Protein AF-A0AAV7HCJ6-F1 (afdb_monomer_lite)

Radius of gyration: 14.82 Å; chains: 1; bounding box: 31×27×45 Å

Secondary structure (DSSP, 8-state):
-PPPPTT-BTTBPPTT-----HHHHHTT--SSPPHHHHHHHHHTT--GGG--HHHHHHHHHHHHHHHHTT----HHHHHHHHHHT---

Structure (mmCIF, N/CA/C/O backbone):
data_AF-A0AAV7HCJ6-F1
#
_entry.id   AF-A0AAV7HCJ6-F1
#
loop_
_atom_site.group_PDB
_atom_site.id
_atom_site.type_symbol
_atom_site.label_atom_id
_atom_site.label_alt_id
_atom_site.label_comp_id
_atom_site.label_asym_id
_atom_site.label_entity_id
_atom_site.label_seq_id
_atom_site.pdbx_PDB_ins_code
_atom_site.Cartn_x
_atom_site.Cartn_y
_atom_site.Cartn_z
_atom_site.occupancy
_atom_site.B_iso_or_equiv
_atom_site.auth_seq_id
_atom_site.auth_comp_id
_atom_site.auth_asym_id
_atom_site.auth_atom_id
_atom_site.pdbx_PDB_model_num
ATOM 1 N N . MET A 1 1 ? 3.347 4.392 -22.200 1.00 61.50 1 MET A N 1
ATOM 2 C CA . MET A 1 1 ? 3.627 3.470 -21.075 1.00 61.50 1 MET A CA 1
ATOM 3 C C . MET A 1 1 ? 5.038 2.921 -21.263 1.00 61.50 1 MET A C 1
ATOM 5 O O . MET A 1 1 ? 5.299 2.355 -22.316 1.00 61.50 1 MET A O 1
ATOM 9 N N . LYS A 1 2 ? 5.979 3.172 -20.342 1.00 71.06 2 LYS A N 1
ATOM 10 C CA . LYS A 1 2 ? 7.367 2.689 -20.476 1.00 71.06 2 LYS A CA 1
ATOM 11 C C . LYS A 1 2 ? 7.437 1.234 -20.008 1.00 71.06 2 LYS A C 1
ATOM 13 O O . LYS A 1 2 ? 7.092 0.956 -18.864 1.00 71.06 2 LYS A O 1
ATOM 18 N N . VAL A 1 3 ? 7.860 0.318 -20.877 1.00 76.19 3 VAL A N 1
ATOM 19 C CA . VAL A 1 3 ? 8.017 -1.099 -20.515 1.00 76.19 3 VAL A CA 1
ATOM 20 C C . VAL A 1 3 ? 9.217 -1.242 -19.562 1.00 76.19 3 VAL A C 1
ATOM 22 O O . VAL A 1 3 ? 10.290 -0.717 -19.874 1.00 76.19 3 VAL A O 1
ATOM 25 N N . PRO A 1 4 ? 9.071 -1.900 -18.396 1.00 75.38 4 PRO A N 1
ATOM 26 C CA . PRO A 1 4 ? 10.188 -2.125 -17.483 1.00 75.38 4 PRO A CA 1
ATOM 27 C C . PRO A 1 4 ? 11.303 -2.962 -18.126 1.00 75.38 4 PRO A C 1
ATOM 29 O O . PRO A 1 4 ? 11.036 -3.934 -18.829 1.00 75.38 4 PRO A O 1
ATOM 32 N N . ALA A 1 5 ? 12.562 -2.618 -17.847 1.00 83.81 5 ALA A N 1
ATOM 33 C CA . ALA A 1 5 ? 13.704 -3.441 -18.231 1.00 83.81 5 ALA A CA 1
ATOM 34 C C . ALA A 1 5 ? 13.771 -4.713 -17.370 1.00 83.81 5 ALA A C 1
ATOM 36 O O . ALA A 1 5 ? 13.309 -4.721 -16.230 1.00 83.81 5 ALA A O 1
ATOM 37 N N . ARG A 1 6 ? 14.428 -5.770 -17.868 1.00 83.88 6 ARG A N 1
ATOM 38 C CA . ARG A 1 6 ? 14.636 -7.033 -17.123 1.00 83.88 6 ARG A CA 1
ATOM 39 C C . ARG A 1 6 ? 15.330 -6.856 -15.766 1.00 83.88 6 ARG A C 1
ATOM 41 O O . A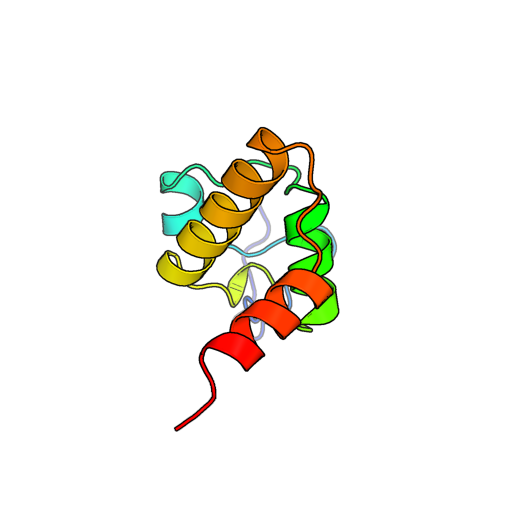RG A 1 6 ? 15.152 -7.671 -14.863 1.00 83.88 6 ARG A O 1
ATOM 48 N N . THR A 1 7 ? 16.149 -5.820 -15.634 1.00 85.19 7 THR A N 1
ATOM 49 C CA . THR A 1 7 ? 16.868 -5.486 -14.401 1.00 85.19 7 THR A CA 1
ATOM 50 C C . THR A 1 7 ? 15.993 -4.764 -13.382 1.00 85.19 7 THR A C 1
ATOM 52 O O . THR A 1 7 ? 16.325 -4.767 -12.197 1.00 85.19 7 THR A O 1
ATOM 55 N N . ASN A 1 8 ? 14.859 -4.195 -13.802 1.00 83.25 8 ASN A N 1
ATOM 56 C CA . ASN A 1 8 ? 13.951 -3.517 -12.891 1.00 83.25 8 ASN A CA 1
ATOM 57 C C . ASN A 1 8 ? 13.330 -4.529 -11.928 1.00 83.25 8 ASN A C 1
ATOM 59 O O . ASN A 1 8 ? 12.984 -5.658 -12.286 1.00 83.25 8 ASN A O 1
ATOM 63 N N . ARG A 1 9 ? 13.193 -4.114 -10.673 1.00 84.06 9 ARG A N 1
ATOM 64 C CA . ARG A 1 9 ? 12.567 -4.909 -9.619 1.00 84.06 9 ARG A CA 1
ATOM 65 C C . ARG A 1 9 ? 11.289 -4.213 -9.194 1.00 84.06 9 ARG A C 1
ATOM 67 O O . ARG A 1 9 ? 11.272 -2.996 -9.078 1.00 84.06 9 ARG A O 1
ATOM 74 N N . ALA A 1 10 ? 10.250 -4.985 -8.892 1.00 84.75 10 ALA A N 1
ATOM 75 C CA . ALA A 1 10 ? 8.976 -4.441 -8.422 1.00 84.75 10 ALA A CA 1
ATOM 76 C C . ALA A 1 10 ? 9.150 -3.520 -7.197 1.00 84.75 10 ALA A C 1
ATOM 78 O O . ALA A 1 10 ? 8.549 -2.448 -7.152 1.00 84.75 10 ALA A O 1
ATOM 79 N N . ARG A 1 11 ? 10.058 -3.892 -6.277 1.00 85.12 11 ARG A N 1
ATOM 80 C CA . ARG A 1 11 ? 10.402 -3.103 -5.080 1.00 85.12 11 ARG A CA 1
ATOM 81 C C . ARG A 1 11 ? 11.141 -1.790 -5.359 1.00 85.12 11 ARG A C 1
ATOM 83 O O . ARG A 1 11 ? 11.235 -0.956 -4.470 1.00 85.12 11 ARG A O 1
ATOM 90 N N . PHE A 1 12 ? 11.670 -1.617 -6.570 1.00 87.19 12 PHE A N 1
ATOM 91 C CA . PHE A 1 12 ? 12.382 -0.421 -7.018 1.00 87.19 12 PHE A CA 1
ATOM 92 C C . PHE A 1 12 ? 11.787 0.047 -8.353 1.00 87.19 12 PHE A C 1
ATOM 94 O O . PHE A 1 12 ? 12.394 -0.167 -9.411 1.00 87.19 12 PHE A O 1
ATOM 101 N N . PRO A 1 13 ? 10.567 0.615 -8.335 1.00 85.44 13 PRO A N 1
ATOM 102 C CA . PRO A 1 13 ? 9.956 1.126 -9.551 1.00 85.44 13 PRO A CA 1
ATOM 103 C C . PRO A 1 13 ? 10.788 2.285 -10.128 1.00 85.44 13 PRO A C 1
ATOM 105 O O . PRO A 1 13 ? 11.484 2.981 -9.385 1.00 85.44 13 PRO A O 1
ATOM 108 N N . PRO A 1 14 ? 10.718 2.531 -11.448 1.00 84.81 14 PRO A N 1
ATOM 109 C CA . PRO A 1 14 ? 11.307 3.726 -12.042 1.00 84.81 14 PRO A CA 1
ATOM 110 C C . PRO A 1 14 ? 10.759 5.017 -11.401 1.00 84.81 14 PRO A C 1
ATOM 112 O O . PRO A 1 14 ? 9.628 5.015 -10.909 1.00 84.81 14 PRO A O 1
ATOM 115 N N . PRO A 1 15 ? 11.498 6.141 -11.461 1.00 83.56 15 PRO A N 1
ATOM 116 C CA . PRO A 1 15 ? 11.036 7.415 -10.910 1.00 83.56 15 PRO A CA 1
ATOM 117 C C . PRO A 1 15 ? 9.652 7.816 -11.438 1.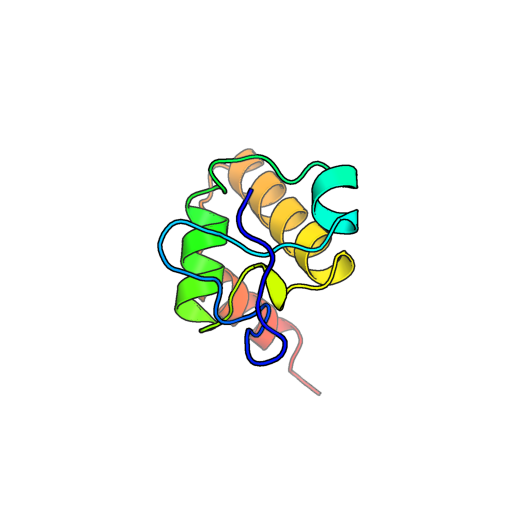00 83.56 15 PRO A C 1
ATOM 119 O O . PRO A 1 15 ? 9.417 7.783 -12.646 1.00 83.56 15 PRO A O 1
ATOM 122 N N . GLY A 1 16 ? 8.745 8.185 -10.529 1.00 84.38 16 GLY A N 1
ATOM 123 C CA . GLY A 1 16 ? 7.360 8.561 -10.848 1.00 84.38 16 GLY A CA 1
ATOM 124 C C . GLY A 1 16 ? 6.384 7.388 -11.008 1.00 84.38 16 GLY A C 1
ATOM 125 O O . GLY A 1 16 ? 5.219 7.615 -11.322 1.00 84.38 16 GLY A O 1
ATOM 126 N N . TYR A 1 17 ? 6.828 6.148 -10.788 1.00 84.75 17 TYR A N 1
ATOM 127 C CA . TYR A 1 17 ? 5.986 4.954 -10.867 1.00 84.75 17 TYR A CA 1
ATOM 128 C C . TYR A 1 17 ? 5.870 4.258 -9.509 1.00 84.75 17 TYR A C 1
ATOM 130 O O . TYR A 1 17 ? 6.746 4.359 -8.653 1.00 84.75 17 TYR A O 1
ATOM 138 N N . VAL A 1 18 ? 4.795 3.488 -9.345 1.00 86.00 18 VAL A N 1
ATOM 139 C CA . VAL A 1 18 ? 4.587 2.564 -8.227 1.00 86.00 18 VAL A CA 1
ATOM 140 C C . VAL A 1 18 ? 4.305 1.172 -8.783 1.00 86.00 18 VAL A C 1
ATOM 142 O O . VAL A 1 18 ? 3.661 1.038 -9.824 1.00 86.00 18 VAL A O 1
ATOM 145 N N . THR A 1 19 ? 4.774 0.134 -8.093 1.00 88.62 19 THR A N 1
ATOM 146 C CA . THR A 1 19 ? 4.441 -1.255 -8.432 1.00 88.62 19 THR A CA 1
ATOM 147 C C . THR A 1 19 ? 3.521 -1.830 -7.365 1.00 88.62 19 THR A C 1
ATOM 149 O O . THR A 1 19 ? 3.790 -1.689 -6.172 1.00 88.62 19 THR A O 1
ATOM 152 N N . VAL A 1 20 ? 2.454 -2.504 -7.790 1.00 88.50 20 VAL A N 1
ATOM 153 C CA . 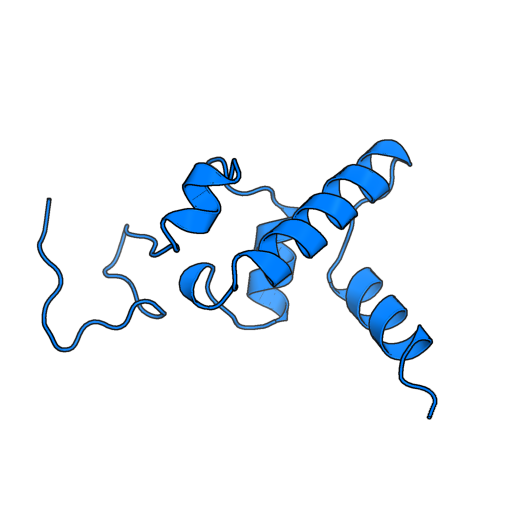VAL A 1 20 ? 1.489 -3.188 -6.919 1.00 88.50 20 VAL A CA 1
ATOM 154 C C . VAL A 1 20 ? 1.060 -4.505 -7.559 1.00 88.50 20 VAL A C 1
ATOM 156 O O . VAL A 1 20 ? 1.128 -4.649 -8.780 1.00 88.50 20 VAL A O 1
ATOM 159 N N . TYR A 1 21 ? 0.597 -5.460 -6.752 1.00 86.81 21 TYR A N 1
ATOM 160 C CA . TYR A 1 21 ? -0.060 -6.650 -7.288 1.00 86.81 21 TYR A CA 1
ATOM 161 C C . TYR A 1 21 ? -1.447 -6.305 -7.827 1.00 86.81 21 TYR A C 1
ATOM 163 O O . TYR A 1 21 ? -2.207 -5.574 -7.190 1.00 86.81 21 TYR A O 1
ATOM 171 N N . GLU A 1 22 ? -1.812 -6.895 -8.965 1.00 87.56 22 GLU A N 1
ATOM 172 C CA . GLU A 1 22 ? -3.144 -6.731 -9.555 1.00 87.56 22 GLU A CA 1
ATOM 173 C C . GLU A 1 22 ? -4.257 -7.173 -8.592 1.00 87.56 22 GLU A C 1
ATOM 175 O O . GLU A 1 22 ? -5.298 -6.525 -8.499 1.00 87.56 22 GLU A O 1
ATOM 180 N N . SER A 1 23 ? -4.018 -8.22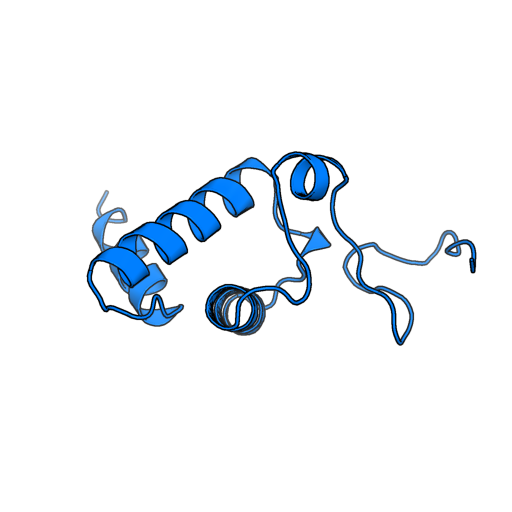7 -7.806 1.00 87.31 23 SER A N 1
ATOM 181 C CA . SER A 1 23 ? -4.943 -8.682 -6.763 1.00 87.31 23 SER A CA 1
ATOM 182 C C . SER A 1 23 ? -5.289 -7.581 -5.764 1.00 87.31 23 SER A C 1
ATOM 184 O O . SER A 1 23 ? -6.435 -7.491 -5.340 1.00 87.31 23 SER A O 1
ATOM 186 N N . ASN A 1 24 ? -4.332 -6.711 -5.422 1.00 84.69 24 ASN A N 1
ATOM 187 C CA . ASN A 1 24 ? -4.561 -5.621 -4.475 1.00 84.69 24 ASN A CA 1
ATOM 188 C C . ASN A 1 24 ? -5.487 -4.563 -5.093 1.00 84.69 24 ASN A C 1
ATOM 190 O O . ASN A 1 24 ? -6.359 -4.043 -4.405 1.00 84.69 24 ASN A O 1
ATOM 194 N N . LEU A 1 25 ? -5.357 -4.296 -6.399 1.00 86.38 25 LEU A N 1
ATOM 195 C CA . LEU A 1 25 ? -6.266 -3.407 -7.133 1.00 86.38 25 LEU A CA 1
ATOM 196 C C . LEU A 1 25 ? -7.683 -3.980 -7.184 1.00 86.38 25 LEU A C 1
ATOM 198 O O . LEU A 1 25 ? -8.643 -3.283 -6.864 1.00 86.38 25 LEU A O 1
ATOM 202 N N . ARG A 1 26 ? -7.812 -5.265 -7.539 1.00 86.62 26 ARG A N 1
ATOM 203 C CA . ARG A 1 26 ? -9.108 -5.965 -7.584 1.00 86.62 26 ARG A CA 1
ATOM 204 C C . ARG A 1 26 ? -9.776 -6.032 -6.211 1.00 86.62 26 ARG A C 1
ATOM 206 O O . ARG A 1 26 ? -10.994 -5.972 -6.123 1.00 86.62 26 ARG A O 1
ATOM 213 N N . ALA A 1 27 ? -8.977 -6.095 -5.153 1.00 79.38 27 ALA A N 1
ATOM 214 C CA . ALA A 1 27 ? -9.429 -6.043 -3.771 1.00 79.38 27 ALA A CA 1
ATOM 215 C C . ALA A 1 27 ? -9.817 -4.642 -3.276 1.00 79.38 27 ALA A C 1
ATOM 217 O O . ALA A 1 27 ? -10.187 -4.486 -2.115 1.00 79.38 27 ALA A O 1
ATOM 218 N N . GLY A 1 28 ? -9.724 -3.619 -4.127 1.00 80.00 28 GLY A N 1
ATOM 219 C CA . GLY A 1 28 ? -10.161 -2.271 -3.794 1.00 80.00 28 GLY A CA 1
ATOM 220 C C . GLY A 1 28 ? -9.071 -1.353 -3.251 1.00 80.00 28 GLY A C 1
ATOM 221 O O . GLY A 1 28 ? -9.420 -0.315 -2.694 1.00 80.00 28 GLY A O 1
ATOM 222 N N . LEU A 1 29 ? -7.778 -1.660 -3.434 1.00 84.25 29 LEU A N 1
ATOM 223 C CA . LEU A 1 29 ? -6.714 -0.672 -3.219 1.00 84.25 29 LEU A CA 1
ATOM 224 C C . LEU A 1 29 ? -7.012 0.589 -4.042 1.00 84.25 29 LEU A C 1
ATOM 226 O O . LEU A 1 29 ? -7.118 0.535 -5.269 1.00 84.25 29 LEU A O 1
ATOM 230 N N . ARG A 1 30 ? -7.141 1.728 -3.358 1.00 84.44 30 ARG A N 1
ATOM 231 C CA . ARG A 1 30 ? -7.378 3.039 -3.971 1.00 84.44 30 ARG A CA 1
ATOM 232 C C . ARG A 1 30 ? -6.131 3.912 -3.901 1.00 84.44 30 ARG A C 1
ATOM 234 O O . ARG A 1 30 ? -5.274 3.720 -3.042 1.00 84.44 30 ARG A O 1
ATOM 241 N N . PHE A 1 31 ? -6.057 4.863 -4.829 1.00 85.62 31 PHE A N 1
ATOM 242 C CA . PHE A 1 31 ? -5.005 5.870 -4.892 1.00 85.62 31 PHE A CA 1
ATOM 243 C C . PHE A 1 31 ? -5.598 7.274 -4.689 1.00 85.62 31 PHE A C 1
ATOM 245 O O . PHE A 1 31 ? -6.677 7.537 -5.227 1.00 85.62 31 PHE A O 1
ATOM 252 N N . PRO A 1 32 ? -4.895 8.174 -3.977 1.00 87.44 32 PRO A N 1
ATOM 253 C CA . PRO A 1 32 ? -3.655 7.905 -3.239 1.00 87.44 32 PRO A CA 1
ATOM 254 C C . PRO A 1 32 ? -3.887 6.917 -2.073 1.00 87.44 32 PRO A C 1
ATOM 256 O O . PRO A 1 32 ? -5.013 6.827 -1.579 1.00 87.44 32 PRO A O 1
ATOM 259 N N . PRO A 1 33 ? -2.869 6.132 -1.661 1.00 87.06 33 PRO A N 1
ATOM 260 C CA . PRO A 1 33 ? -2.990 5.263 -0.493 1.00 87.06 33 PRO A CA 1
ATOM 261 C C . PRO A 1 33 ? -3.296 6.092 0.760 1.00 87.06 33 PRO A C 1
ATOM 263 O O . PRO A 1 33 ? -2.966 7.280 0.810 1.00 87.06 33 PRO A O 1
ATOM 266 N N . SER A 1 34 ? -3.914 5.483 1.774 1.00 88.19 34 SER A N 1
ATOM 267 C CA . SER A 1 34 ? -4.191 6.214 3.012 1.00 88.19 34 SER A CA 1
ATOM 268 C C . SER A 1 34 ? -2.882 6.599 3.725 1.00 88.19 34 SER A C 1
ATOM 270 O O . SER A 1 34 ? -1.904 5.850 3.625 1.00 88.19 34 SER A O 1
ATOM 272 N N . PRO A 1 35 ? -2.839 7.736 4.445 1.00 90.56 35 PRO A N 1
ATOM 273 C CA . PRO A 1 35 ? -1.650 8.152 5.191 1.00 90.56 35 PRO A CA 1
ATOM 274 C C . PRO A 1 35 ? -1.142 7.072 6.151 1.00 90.56 35 PRO A C 1
ATOM 276 O O . PRO A 1 35 ? 0.050 6.801 6.194 1.00 90.56 35 PRO A O 1
ATOM 279 N N . GLU A 1 36 ? -2.053 6.370 6.826 1.00 90.81 36 GLU A N 1
ATOM 280 C CA . GLU A 1 36 ? -1.727 5.295 7.768 1.00 90.81 36 GLU A CA 1
ATOM 281 C C . GLU A 1 36 ? -1.004 4.139 7.072 1.00 90.81 36 GLU A C 1
ATOM 283 O O . GLU A 1 36 ? -0.001 3.629 7.565 1.00 90.81 36 GLU A O 1
ATOM 288 N N . LEU A 1 37 ? -1.477 3.743 5.886 1.00 89.00 37 LEU A N 1
ATOM 289 C CA . LEU A 1 37 ? -0.824 2.709 5.094 1.00 89.00 37 LEU A CA 1
ATOM 290 C C . LEU A 1 37 ? 0.573 3.159 4.643 1.00 89.00 37 LEU A C 1
ATOM 292 O O . LEU A 1 37 ? 1.502 2.356 4.665 1.00 89.00 37 LEU A O 1
ATOM 296 N N . ILE A 1 38 ? 0.733 4.423 4.243 1.00 89.94 38 ILE A N 1
ATOM 297 C CA . ILE A 1 38 ? 2.036 4.983 3.855 1.00 89.94 38 ILE A CA 1
ATOM 298 C C . ILE A 1 38 ? 3.005 4.947 5.041 1.00 89.94 38 ILE A C 1
ATOM 300 O O . ILE A 1 38 ? 4.124 4.458 4.884 1.00 89.94 38 ILE A O 1
ATOM 304 N N . ASP A 1 39 ? 2.568 5.381 6.221 1.00 90.12 39 ASP A N 1
ATOM 305 C CA . ASP A 1 39 ? 3.384 5.383 7.438 1.00 90.12 39 ASP A CA 1
ATOM 306 C C . ASP A 1 39 ? 3.833 3.970 7.822 1.00 90.12 39 ASP A C 1
ATOM 308 O O . ASP A 1 39 ? 5.007 3.741 8.115 1.00 90.12 39 ASP A O 1
ATOM 312 N N . ILE A 1 40 ? 2.925 2.992 7.747 1.00 87.94 40 ILE A N 1
ATOM 313 C CA . ILE A 1 40 ? 3.239 1.582 8.007 1.00 87.94 40 ILE A CA 1
ATOM 314 C C . ILE A 1 40 ? 4.301 1.070 7.030 1.00 87.94 40 ILE A C 1
ATOM 316 O O . ILE A 1 40 ? 5.271 0.438 7.445 1.00 87.94 40 ILE A O 1
ATOM 320 N N . LEU A 1 41 ? 4.153 1.355 5.735 1.00 88.00 41 LEU A N 1
ATOM 321 C CA . LEU A 1 41 ? 5.115 0.934 4.713 1.00 88.00 41 LEU A CA 1
ATOM 322 C C . LEU A 1 41 ? 6.501 1.551 4.938 1.00 88.00 41 LEU A C 1
ATOM 324 O O . LEU A 1 41 ? 7.507 0.845 4.828 1.00 88.00 41 LEU A O 1
ATOM 328 N N . ILE A 1 42 ? 6.551 2.842 5.283 1.00 89.12 42 ILE A N 1
ATOM 329 C CA . ILE A 1 42 ? 7.794 3.561 5.585 1.00 89.12 42 ILE A CA 1
ATOM 330 C C . ILE A 1 42 ? 8.484 2.939 6.799 1.00 89.12 42 ILE A C 1
ATOM 332 O O . ILE A 1 42 ? 9.663 2.599 6.717 1.00 89.12 42 ILE A O 1
ATOM 336 N N . ILE A 1 43 ? 7.756 2.740 7.899 1.00 86.69 43 ILE A N 1
ATOM 337 C CA . ILE A 1 43 ? 8.321 2.226 9.154 1.00 86.69 43 ILE A CA 1
ATOM 338 C C . ILE A 1 43 ? 8.783 0.774 9.002 1.00 86.69 43 ILE A C 1
ATOM 340 O O . ILE A 1 43 ? 9.842 0.406 9.503 1.00 86.69 43 ILE A O 1
ATOM 344 N N . CYS A 1 44 ? 8.041 -0.045 8.256 1.00 82.88 44 CYS A N 1
ATOM 345 C CA . CYS A 1 44 ? 8.455 -1.410 7.947 1.00 82.88 44 CYS A CA 1
ATOM 346 C C . CYS A 1 44 ? 9.577 -1.486 6.894 1.00 82.88 44 CYS A C 1
ATOM 348 O O . CYS A 1 44 ? 10.099 -2.574 6.655 1.00 82.88 44 CYS A O 1
ATOM 350 N N . GLY A 1 45 ? 9.945 -0.378 6.239 1.00 85.50 45 GLY A N 1
ATOM 351 C CA . GLY A 1 45 ? 10.973 -0.359 5.196 1.00 85.50 45 GLY A CA 1
ATOM 352 C C . GLY A 1 45 ? 10.598 -1.179 3.957 1.00 85.50 45 GLY A C 1
ATOM 353 O O . GLY A 1 45 ? 11.468 -1.758 3.302 1.00 85.50 45 GLY A O 1
ATOM 354 N N . VAL A 1 46 ? 9.304 -1.268 3.639 1.00 86.12 46 VAL A N 1
ATOM 355 C CA . VAL A 1 46 ? 8.788 -2.087 2.535 1.00 86.12 46 VAL A CA 1
ATOM 356 C C . VAL A 1 46 ? 7.979 -1.256 1.549 1.00 86.12 46 VAL A C 1
ATOM 358 O O . VAL A 1 46 ? 7.266 -0.323 1.896 1.00 86.12 46 VAL A O 1
ATOM 361 N N . SER A 1 47 ? 8.062 -1.628 0.277 1.00 88.31 47 SER A N 1
ATOM 362 C CA . SER A 1 47 ? 7.217 -1.063 -0.776 1.00 88.31 47 SER A CA 1
ATOM 363 C C . SER A 1 47 ? 5.855 -1.764 -0.840 1.00 88.31 47 SER A C 1
ATOM 365 O O . SER A 1 47 ? 5.734 -2.939 -0.489 1.00 88.31 47 SER A O 1
ATOM 367 N N . LEU A 1 48 ? 4.843 -1.097 -1.409 1.00 87.81 48 LEU A N 1
ATOM 368 C CA . LEU A 1 48 ? 3.532 -1.705 -1.706 1.00 87.81 48 LEU A CA 1
ATOM 369 C C . LEU A 1 48 ? 3.641 -3.023 -2.493 1.00 87.81 48 LEU A C 1
ATOM 371 O O . LEU A 1 48 ? 2.835 -3.932 -2.314 1.00 87.81 48 LEU A O 1
ATOM 375 N N . SER A 1 49 ? 4.652 -3.142 -3.354 1.00 88.12 49 SER A N 1
ATOM 376 C CA . SER A 1 49 ? 4.900 -4.343 -4.158 1.00 88.12 49 SER A CA 1
ATOM 377 C C . SER A 1 49 ? 5.344 -5.564 -3.347 1.00 88.12 49 SER A C 1
ATOM 379 O O . SER A 1 49 ? 5.324 -6.681 -3.856 1.00 88.12 49 SER A O 1
ATOM 381 N N . GLN A 1 50 ? 5.770 -5.364 -2.099 1.00 87.19 50 GLN A N 1
ATOM 382 C CA . GLN A 1 50 ? 6.182 -6.437 -1.193 1.00 87.19 50 GLN A CA 1
ATOM 383 C C . GLN A 1 50 ? 5.021 -6.933 -0.325 1.00 87.19 50 GLN A C 1
ATOM 385 O O . GLN A 1 50 ? 5.144 -7.977 0.311 1.00 87.19 50 GLN A O 1
ATOM 390 N N . PHE A 1 51 ? 3.886 -6.231 -0.324 1.00 84.25 51 PHE A N 1
ATOM 391 C CA . PHE A 1 51 ? 2.696 -6.641 0.405 1.00 84.25 51 PHE A CA 1
ATOM 392 C C . PHE A 1 51 ? 1.909 -7.687 -0.381 1.00 84.25 51 PHE A C 1
ATOM 394 O O . PHE A 1 51 ? 1.406 -7.424 -1.477 1.00 84.25 51 PHE A O 1
ATOM 401 N N . SER A 1 52 ? 1.761 -8.876 0.203 1.00 83.00 52 SER A N 1
ATOM 402 C CA . SER A 1 52 ? 0.814 -9.860 -0.316 1.00 83.00 52 SER A CA 1
ATOM 403 C C . SER A 1 52 ? -0.614 -9.329 -0.191 1.00 83.00 52 SER A C 1
ATOM 405 O O . SER A 1 52 ? -0.915 -8.530 0.697 1.00 83.00 52 SER A O 1
ATOM 407 N N . TYR A 1 53 ? -1.513 -9.821 -1.043 1.00 82.25 53 TYR A N 1
ATOM 408 C CA . TYR A 1 53 ? -2.942 -9.513 -0.942 1.00 82.25 53 TYR A CA 1
ATOM 409 C C . TYR A 1 53 ? -3.487 -9.746 0.473 1.00 82.25 53 TYR A C 1
ATOM 411 O O . TYR A 1 53 ? -4.146 -8.875 1.031 1.00 82.25 53 TYR A O 1
ATOM 419 N N . LYS A 1 54 ? -3.129 -10.876 1.096 1.00 85.06 54 LYS A N 1
ATOM 420 C CA . LYS A 1 54 ? -3.572 -11.213 2.453 1.00 85.06 54 LYS A CA 1
ATOM 421 C C . LYS A 1 54 ? -3.093 -10.189 3.486 1.00 85.06 54 LYS A C 1
ATOM 423 O O . LYS A 1 54 ? -3.894 -9.730 4.294 1.00 85.06 54 LYS A O 1
ATOM 428 N N . ALA A 1 55 ? -1.813 -9.812 3.444 1.00 83.88 55 ALA A N 1
ATOM 429 C CA . ALA A 1 55 ? -1.264 -8.803 4.350 1.00 83.88 55 ALA A CA 1
ATOM 430 C C . ALA A 1 55 ? -1.937 -7.438 4.141 1.00 83.88 55 ALA A C 1
ATOM 432 O O . ALA A 1 55 ? -2.280 -6.759 5.106 1.00 83.88 55 ALA A O 1
ATOM 433 N N . MET A 1 56 ? -2.187 -7.073 2.882 1.00 86.12 56 MET A N 1
ATOM 434 C CA . MET A 1 56 ? -2.839 -5.819 2.522 1.00 86.12 56 MET A CA 1
ATOM 435 C C . MET A 1 56 ? -4.267 -5.746 3.061 1.00 86.12 56 MET A C 1
ATOM 437 O O . MET A 1 56 ? -4.637 -4.754 3.681 1.00 86.12 56 MET A O 1
ATOM 441 N N . SER A 1 57 ? -5.060 -6.804 2.874 1.00 85.44 57 SER A N 1
ATOM 442 C CA . SER A 1 57 ? -6.432 -6.870 3.384 1.00 85.44 57 SER A CA 1
ATOM 443 C C . SER A 1 57 ? -6.492 -6.761 4.905 1.00 85.44 57 SER A C 1
ATOM 445 O O . SER A 1 57 ? -7.365 -6.069 5.419 1.00 85.44 57 SER A O 1
ATOM 447 N N . ILE A 1 58 ? -5.557 -7.393 5.624 1.00 87.25 58 ILE A N 1
ATOM 448 C CA . ILE A 1 58 ? -5.483 -7.300 7.089 1.00 87.25 58 ILE A CA 1
ATOM 449 C C . ILE A 1 58 ? -5.174 -5.863 7.516 1.00 87.25 58 ILE A C 1
ATOM 451 O O . ILE A 1 58 ? -5.908 -5.303 8.325 1.00 87.25 58 ILE A O 1
ATOM 455 N N . VAL A 1 59 ? -4.133 -5.245 6.948 1.00 87.50 59 VAL A N 1
ATOM 456 C CA . VAL A 1 59 ? -3.749 -3.870 7.303 1.00 87.50 59 VAL A CA 1
ATOM 457 C C . VAL A 1 59 ? -4.870 -2.884 6.991 1.00 87.50 59 VAL A C 1
ATOM 459 O O . VAL A 1 59 ? -5.226 -2.083 7.848 1.00 87.50 59 VAL A O 1
ATOM 462 N N . MET A 1 60 ? -5.488 -2.975 5.812 1.00 87.38 60 MET A N 1
ATOM 463 C CA . MET A 1 60 ? -6.618 -2.110 5.465 1.00 87.38 60 MET A CA 1
ATOM 464 C C . MET A 1 60 ? -7.821 -2.330 6.388 1.00 87.38 60 MET A C 1
ATOM 466 O O . MET A 1 60 ? -8.456 -1.359 6.792 1.00 87.38 60 MET A O 1
ATOM 470 N N . GLY A 1 61 ? -8.110 -3.580 6.763 1.00 89.25 61 GLY A N 1
ATOM 471 C CA . GLY A 1 61 ? -9.157 -3.899 7.732 1.00 89.25 61 GLY A CA 1
ATOM 472 C C . GLY A 1 61 ? -8.901 -3.259 9.097 1.00 89.25 61 GLY A C 1
ATOM 473 O O . GLY A 1 61 ? -9.804 -2.647 9.661 1.00 89.25 61 GLY A O 1
ATOM 474 N N . LEU A 1 62 ? -7.660 -3.322 9.590 1.00 89.69 62 LEU A N 1
ATOM 475 C CA . LEU A 1 62 ? -7.264 -2.662 10.837 1.00 89.69 62 LEU A CA 1
ATOM 476 C C . LEU A 1 62 ? -7.370 -1.136 10.738 1.00 89.69 62 LEU A C 1
ATOM 478 O O . LEU A 1 62 ? -7.867 -0.510 11.667 1.00 89.69 62 LEU A O 1
ATOM 482 N N . ILE A 1 63 ? -6.959 -0.532 9.618 1.00 89.50 63 ILE A N 1
ATOM 483 C CA . ILE A 1 63 ? -7.081 0.921 9.410 1.00 89.50 63 ILE A CA 1
ATOM 484 C C . ILE A 1 63 ? -8.549 1.354 9.492 1.00 89.50 63 ILE A C 1
ATOM 486 O O . ILE A 1 63 ? -8.861 2.329 10.173 1.00 89.50 63 ILE A O 1
ATOM 490 N N . VAL A 1 64 ? -9.453 0.634 8.818 1.00 90.50 64 VAL A N 1
ATOM 491 C CA . VAL A 1 64 ? -10.892 0.943 8.845 1.00 90.50 64 VAL A CA 1
ATOM 492 C C . VAL A 1 64 ? -11.462 0.767 10.250 1.00 90.50 64 VAL A C 1
ATOM 494 O O . VAL A 1 64 ? -12.150 1.664 10.727 1.00 90.50 64 VAL A O 1
ATOM 497 N N . LEU A 1 65 ? -11.132 -0.336 10.928 1.00 91.94 65 LEU A N 1
ATOM 498 C CA . LEU A 1 65 ? -11.589 -0.609 12.291 1.00 91.94 65 LEU A CA 1
ATOM 499 C C . LEU A 1 65 ? -11.167 0.496 13.267 1.00 91.94 65 LEU A C 1
ATOM 501 O O . LEU A 1 65 ? -11.982 1.002 14.028 1.00 91.94 65 LEU A O 1
ATOM 505 N N . PHE A 1 66 ? -9.895 0.895 13.241 1.00 90.88 66 PHE A N 1
ATOM 506 C CA . PHE A 1 66 ? -9.385 1.926 14.143 1.00 90.88 66 PHE A CA 1
ATOM 507 C C . PHE A 1 66 ? -10.025 3.285 13.852 1.00 90.88 66 PHE A C 1
ATOM 509 O O . PHE A 1 66 ? -10.434 3.973 14.788 1.00 90.88 66 PHE A O 1
ATOM 516 N N . ARG A 1 67 ? -10.192 3.636 12.569 1.00 90.38 67 ARG A N 1
ATOM 517 C CA . ARG A 1 67 ? -10.896 4.863 12.172 1.00 90.38 67 ARG A CA 1
ATOM 518 C C . ARG A 1 67 ? -12.334 4.905 12.672 1.00 90.38 67 ARG A C 1
ATOM 520 O O . ARG A 1 67 ? -12.764 5.968 13.107 1.00 90.38 67 ARG A O 1
ATOM 527 N N . ASP A 1 68 ? -13.051 3.786 12.624 1.00 94.00 68 ASP A N 1
ATOM 528 C CA . ASP A 1 68 ? -14.430 3.694 13.125 1.00 94.00 68 ASP A CA 1
ATOM 529 C C . ASP A 1 68 ? -14.509 3.991 14.633 1.00 94.00 68 ASP A C 1
ATOM 531 O O . ASP A 1 68 ? -15.427 4.653 15.109 1.00 94.00 68 ASP A O 1
ATOM 535 N N . HIS A 1 69 ? -13.467 3.616 15.379 1.00 92.56 69 HIS A N 1
ATOM 536 C CA . HIS A 1 69 ? -13.304 3.949 16.795 1.00 92.56 69 HIS A CA 1
ATOM 537 C C . HIS A 1 69 ? -12.667 5.328 17.060 1.00 92.56 69 HIS A C 1
ATOM 539 O O . HIS A 1 69 ? -12.367 5.651 18.210 1.00 92.56 69 HIS A O 1
ATOM 545 N N . GLY A 1 70 ? -12.443 6.152 16.031 1.00 92.19 70 GLY A N 1
ATOM 546 C CA . GLY A 1 70 ? -11.823 7.475 16.169 1.00 92.19 70 GLY A CA 1
ATOM 547 C C . GLY A 1 70 ? -10.326 7.443 16.499 1.00 92.19 70 GLY A C 1
ATOM 548 O O . GLY A 1 70 ? -9.781 8.441 16.969 1.00 92.19 70 GLY A O 1
ATOM 549 N N . VAL A 1 71 ? -9.652 6.314 16.263 1.00 89.31 71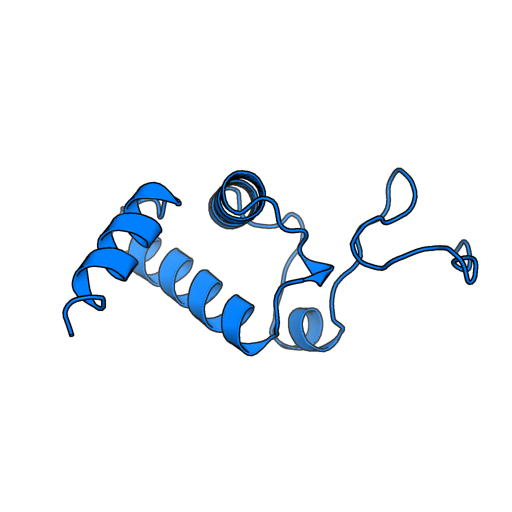 VAL A N 1
ATOM 550 C CA . VAL A 1 71 ? -8.219 6.121 16.518 1.00 89.31 71 VAL A CA 1
ATOM 551 C C . VAL A 1 71 ? -7.462 6.037 15.193 1.00 89.31 71 VAL A C 1
ATOM 553 O O . VAL A 1 71 ? -7.912 5.421 14.230 1.00 89.31 71 VAL A O 1
ATOM 556 N N . ILE A 1 72 ? -6.275 6.637 15.131 1.00 88.31 72 ILE A N 1
ATOM 557 C CA . ILE A 1 72 ? -5.387 6.514 13.971 1.00 88.31 72 ILE A CA 1
ATOM 558 C C . ILE A 1 72 ? -4.478 5.307 14.189 1.00 88.31 72 ILE A C 1
ATOM 560 O O . ILE A 1 72 ? -3.741 5.248 15.175 1.00 88.31 72 ILE A O 1
ATOM 564 N N . LEU A 1 73 ? -4.519 4.344 13.267 1.00 88.12 73 LEU A N 1
ATOM 565 C CA . LEU A 1 73 ? -3.612 3.203 13.310 1.00 88.12 73 LEU A CA 1
ATOM 566 C C . LEU A 1 73 ? -2.194 3.655 12.939 1.00 88.12 73 LEU A C 1
ATOM 568 O O . LEU A 1 73 ? -1.920 3.949 11.778 1.00 88.12 73 LEU A O 1
ATOM 572 N N . SER A 1 74 ? -1.289 3.667 13.916 1.00 84.56 74 SER A N 1
ATOM 573 C CA . SER A 1 74 ? 0.141 3.884 13.689 1.00 84.56 74 SER A CA 1
ATOM 574 C C . SER A 1 74 ? 0.901 2.555 13.616 1.00 84.56 74 SER A C 1
ATOM 576 O O . SER A 1 74 ? 0.443 1.517 14.107 1.00 84.56 74 SER A O 1
ATOM 578 N N . ALA A 1 75 ? 2.106 2.570 13.045 1.00 79.75 75 ALA A N 1
ATOM 579 C CA . ALA A 1 75 ? 2.968 1.388 13.078 1.00 79.75 75 ALA A CA 1
ATOM 580 C C . ALA 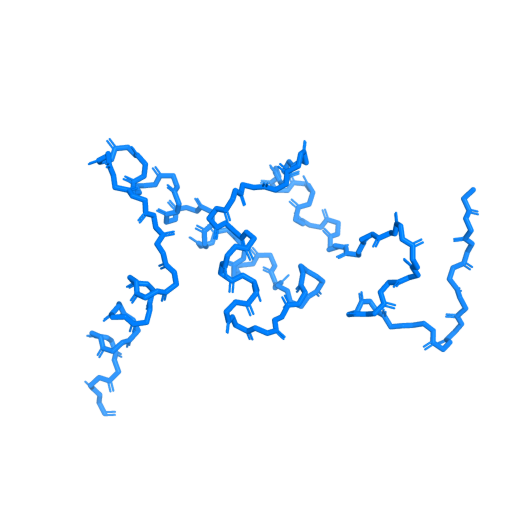A 1 75 ? 3.394 1.008 14.510 1.00 79.75 75 ALA A C 1
ATOM 582 O O . ALA A 1 75 ? 3.634 -0.164 14.786 1.00 79.75 75 ALA A O 1
ATOM 583 N N . GLU A 1 76 ? 3.437 1.965 15.443 1.00 80.62 76 GLU A N 1
ATOM 584 C CA . GLU A 1 76 ? 3.663 1.684 16.865 1.00 80.62 76 GLU A CA 1
ATOM 585 C C . GLU A 1 76 ? 2.502 0.877 17.463 1.00 80.62 76 GLU A C 1
ATOM 587 O O . GLU A 1 76 ? 2.734 -0.108 18.166 1.00 80.62 76 GLU A O 1
ATOM 592 N N . CYS A 1 77 ? 1.251 1.216 17.122 1.00 79.69 77 CYS A N 1
ATOM 593 C CA . CYS A 1 77 ? 0.086 0.414 17.499 1.00 79.69 77 CYS A CA 1
ATOM 594 C C . CYS A 1 77 ? 0.191 -1.017 16.953 1.00 79.69 77 CYS A C 1
ATOM 596 O O . CYS A 1 77 ? -0.059 -1.968 17.692 1.00 79.69 77 CYS A O 1
ATOM 598 N N . LEU A 1 78 ? 0.608 -1.184 15.691 1.00 78.31 78 LEU A N 1
ATOM 599 C CA . LEU A 1 78 ? 0.844 -2.511 15.106 1.00 78.31 78 LEU A CA 1
ATOM 600 C C . LEU A 1 78 ? 1.952 -3.281 15.830 1.00 78.31 78 LEU A C 1
ATOM 602 O O . LEU A 1 78 ? 1.776 -4.463 16.109 1.00 78.31 78 LEU A O 1
ATOM 606 N N . SER A 1 79 ? 3.062 -2.619 16.164 1.00 77.62 79 SER A N 1
ATOM 607 C CA . SER A 1 79 ? 4.168 -3.223 16.914 1.00 77.62 79 SER A CA 1
ATOM 608 C C . SER A 1 79 ? 3.696 -3.745 18.274 1.00 77.62 79 SER A C 1
ATOM 610 O O . SER A 1 79 ? 3.929 -4.902 18.617 1.00 77.62 79 SER A O 1
ATOM 612 N N . ARG A 1 80 ? 2.913 -2.941 19.007 1.00 79.00 80 ARG A N 1
ATOM 613 C CA . ARG A 1 80 ? 2.328 -3.341 20.298 1.00 79.00 80 ARG A CA 1
ATOM 614 C C . ARG A 1 80 ? 1.352 -4.514 20.164 1.00 79.00 80 ARG A C 1
ATOM 616 O O . ARG A 1 80 ? 1.341 -5.379 21.033 1.00 79.00 80 ARG A O 1
ATOM 623 N N . MET A 1 81 ? 0.573 -4.575 19.081 1.00 74.88 81 MET A N 1
ATOM 624 C CA . MET A 1 81 ? -0.281 -5.734 18.783 1.00 74.88 81 MET A CA 1
ATOM 625 C C . MET A 1 81 ? 0.534 -6.988 18.449 1.00 74.88 81 MET A C 1
ATOM 627 O O . MET A 1 81 ? 0.170 -8.074 18.881 1.00 74.88 81 MET A O 1
ATOM 631 N N . GLY A 1 82 ? 1.647 -6.853 17.723 1.00 67.25 82 GLY A N 1
ATOM 632 C CA . GLY A 1 82 ? 2.565 -7.959 17.439 1.00 67.25 82 GLY A CA 1
ATOM 633 C C . GLY A 1 82 ? 3.190 -8.541 18.707 1.00 67.25 82 GLY A C 1
ATOM 634 O O . GLY A 1 82 ? 3.225 -9.760 18.864 1.00 67.25 82 GLY A O 1
ATOM 635 N N . CYS A 1 83 ? 3.601 -7.685 19.647 1.00 56.09 83 CYS A N 1
ATOM 636 C CA . CYS A 1 83 ? 4.109 -8.119 20.950 1.00 56.09 83 CYS A CA 1
ATOM 637 C C . CYS A 1 83 ? 3.045 -8.841 21.793 1.00 56.09 83 CYS A C 1
ATOM 639 O O . CYS A 1 83 ? 3.381 -9.798 22.475 1.00 56.09 83 CYS A O 1
ATOM 641 N N . LEU A 1 84 ? 1.765 -8.454 21.700 1.00 41.03 84 LEU A N 1
ATOM 642 C CA . LEU A 1 84 ? 0.663 -9.127 22.410 1.00 41.03 84 LEU A CA 1
ATOM 643 C C . LEU A 1 84 ? 0.412 -10.574 21.944 1.00 41.03 84 LEU A C 1
ATOM 645 O O . LEU A 1 84 ? -0.189 -11.346 22.685 1.00 41.03 84 LEU A O 1
ATOM 649 N N . PHE A 1 85 ? 0.858 -10.945 20.740 1.00 45.38 85 PHE A N 1
ATOM 650 C CA . PHE A 1 85 ? 0.726 -12.303 20.193 1.00 45.38 85 PHE A CA 1
ATOM 651 C C . PHE A 1 85 ? 2.068 -13.045 20.056 1.00 45.38 85 PHE A C 1
ATOM 653 O O . PHE A 1 85 ? 2.098 -14.114 19.449 1.00 45.38 85 PHE A O 1
ATOM 660 N N . SER A 1 86 ? 3.166 -12.492 20.588 1.00 44.62 86 SER A N 1
ATOM 661 C CA . SER A 1 86 ? 4.513 -13.086 20.495 1.00 44.62 86 SER A CA 1
ATOM 662 C C . SER A 1 86 ? 4.979 -13.793 21.775 1.00 44.62 86 SER A C 1
ATOM 664 O O . SER A 1 86 ? 6.129 -14.213 21.837 1.00 44.62 86 SER A O 1
ATOM 666 N N . ASP A 1 87 ? 4.104 -13.975 22.764 1.00 45.91 87 ASP A N 1
ATOM 667 C CA . ASP A 1 87 ? 4.406 -14.785 23.948 1.00 45.91 87 ASP A CA 1
ATOM 668 C C . ASP A 1 87 ? 4.038 -16.260 23.711 1.00 45.91 87 ASP A C 1
ATOM 670 O O . ASP A 1 87 ? 2.975 -16.712 24.143 1.00 45.91 87 ASP A O 1
ATOM 674 N N . VAL A 1 88 ? 4.927 -16.996 23.026 1.00 40.25 88 VAL A N 1
ATOM 675 C CA . VAL A 1 88 ? 5.208 -18.431 23.268 1.00 40.25 88 VAL A CA 1
ATOM 676 C C . VAL A 1 88 ? 6.687 -18.711 23.016 1.00 40.25 88 VAL A C 1
ATOM 678 O O . VAL A 1 88 ? 7.150 -18.449 21.882 1.00 40.25 88 VAL A O 1
#

Sequence (88 aa):
MKVPARTNRARFPPPGYVTVYESNLRAGLRFPPSPELIDILIICGVSLSQFSYKAMSIVMGLIVLFRDHGVILSAECLSRMGCLFSDV

Organism: Dendrobium chrysotoxum (NCBI:txid161865)

pLDDT: mean 82.44, std 11.32, range [40.25, 94.0]

Foldseek 3Di:
DDDDDPPDDQFHDDPPDHHADPLLVVVPQDPPHDPQVVQLCVVVVGGNRPDDSVNSVVSVVVQVVCVVVVHGDHNVNVVVVVVVPPDD